Protein AF-A0A650EK20-F1 (afdb_monomer_lite)

pLDDT: mean 73.25, std 19.54, range [33.5, 95.94]

Secondary structure (DSSP, 8-state):
------------------------S-------TTS-GGGS--HHHHHHHHHHHHHHHHHHHHHHHHHHHHHHH-EEEEETTT--EEEESS--SS-TTT---EEEHHHHHHHHHHT--

Sequence (117 aa):
MKHSENLLSGIVVKREIHHPTTSQAPTYYEELDGLPFYYNFDFSFAI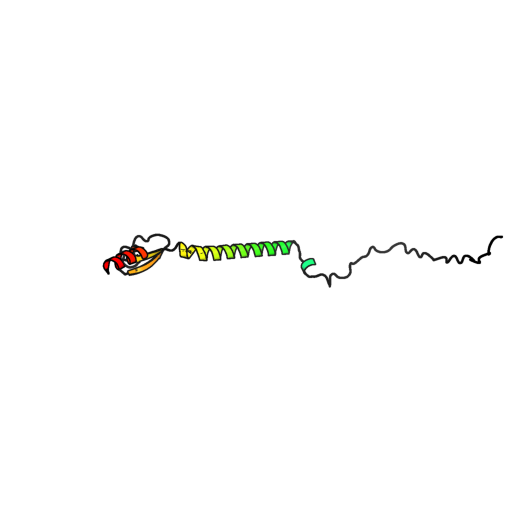ILIVLGIGLLIVEIIVMGLGFILPFCLKKYICTKCKRISTHLNSPQKCNKCGGEVMLLDEYNKINNKNLS

Foldseek 3Di:
DDDDPDDDDDPPPPPPPPDPDDDDDPDDPPDPPPPPPVVVDDVVNVVVVVVVVVVVVVVVCVVVVCVVVVVVQWFWKAFPPPRDIDIDSDQDQADPPPRGGIDGPVVVVVVVVVVVD

Organism: NCBI:txid2682970

Radius of gyration: 45.31 Å; chains: 1; bounding box: 126×34×96 Å

Structure (mmCIF, N/CA/C/O backbone):
data_AF-A0A650EK20-F1
#
_entry.id   AF-A0A650EK20-F1
#
loop_
_atom_site.group_PDB
_atom_site.id
_atom_site.type_symbol
_atom_site.label_atom_id
_atom_site.label_alt_id
_atom_site.label_comp_id
_atom_site.label_asym_id
_atom_site.label_entity_id
_atom_site.label_seq_id
_atom_site.pdbx_PDB_ins_code
_atom_site.Cartn_x
_atom_site.Cartn_y
_atom_site.Cartn_z
_atom_site.occupancy
_atom_site.B_iso_or_equiv
_atom_site.auth_seq_id
_atom_site.auth_comp_id
_atom_site.auth_asym_id
_atom_site.auth_atom_id
_atom_site.pdbx_PDB_model_num
ATOM 1 N N . MET A 1 1 ? 99.033 23.155 -44.236 1.00 35.88 1 MET A N 1
ATOM 2 C CA . MET A 1 1 ? 97.735 23.802 -43.950 1.00 35.88 1 MET A CA 1
ATOM 3 C C . MET A 1 1 ? 96.762 23.335 -45.023 1.00 35.88 1 MET A C 1
ATOM 5 O O . MET A 1 1 ? 97.094 23.505 -46.186 1.00 35.88 1 MET A O 1
ATOM 9 N N . LYS A 1 2 ? 95.626 22.752 -44.602 1.00 35.34 2 LYS A N 1
ATOM 10 C CA . LYS A 1 2 ? 94.535 22.125 -45.387 1.00 35.34 2 LYS A CA 1
ATOM 11 C C . LYS A 1 2 ? 94.874 20.806 -46.095 1.00 35.34 2 LYS A C 1
ATOM 13 O O . LYS A 1 2 ? 95.926 20.708 -46.698 1.00 35.34 2 LYS A O 1
ATOM 18 N N . HIS A 1 3 ? 94.014 19.798 -46.158 1.00 33.50 3 HIS A N 1
ATOM 19 C CA . HIS A 1 3 ? 92.922 19.260 -45.329 1.00 33.50 3 HIS A CA 1
ATOM 20 C C . HIS A 1 3 ? 92.636 17.908 -46.012 1.00 33.50 3 HIS A C 1
ATOM 22 O O . HIS A 1 3 ? 92.670 17.852 -47.238 1.00 33.50 3 HIS A O 1
ATOM 28 N N . SER A 1 4 ? 92.451 16.834 -45.249 1.00 44.34 4 SER A N 1
ATOM 29 C CA . SER A 1 4 ? 92.318 15.464 -45.755 1.00 44.34 4 SER A CA 1
ATOM 30 C C . SER A 1 4 ? 91.266 15.335 -46.862 1.00 44.34 4 SER A C 1
ATOM 32 O O . SER A 1 4 ? 90.105 15.700 -46.663 1.00 44.34 4 SER A O 1
ATOM 34 N N . GLU A 1 5 ? 91.661 14.749 -47.987 1.00 42.84 5 GLU A N 1
ATOM 35 C CA . GLU A 1 5 ? 90.764 14.246 -49.024 1.00 42.84 5 GLU A CA 1
ATOM 36 C C . GLU A 1 5 ? 90.056 13.003 -48.473 1.00 42.84 5 GLU A C 1
ATOM 38 O O . GLU A 1 5 ? 90.521 11.872 -48.600 1.00 42.84 5 GLU A O 1
ATOM 43 N N . ASN A 1 6 ? 88.949 13.222 -47.764 1.00 47.19 6 ASN A N 1
ATOM 44 C CA . ASN A 1 6 ? 88.084 12.134 -47.340 1.00 47.19 6 ASN A CA 1
ATOM 45 C C . ASN A 1 6 ? 87.367 11.578 -48.572 1.00 47.19 6 ASN A C 1
ATOM 47 O O . ASN A 1 6 ? 86.441 12.186 -49.109 1.00 47.19 6 ASN A O 1
ATOM 51 N N . LEU A 1 7 ? 87.828 10.400 -48.987 1.00 48.47 7 LEU A N 1
ATOM 52 C CA . LEU A 1 7 ? 87.077 9.381 -49.706 1.00 48.47 7 LEU A CA 1
ATOM 53 C C . LEU A 1 7 ? 85.644 9.293 -49.165 1.00 48.47 7 LEU A C 1
ATOM 55 O O . LEU A 1 7 ? 85.406 8.699 -48.118 1.00 48.47 7 LEU A O 1
ATOM 59 N N . LEU A 1 8 ? 84.683 9.841 -49.900 1.00 43.12 8 LEU A N 1
ATOM 60 C CA . LEU A 1 8 ? 83.295 9.404 -49.818 1.00 43.12 8 LEU A CA 1
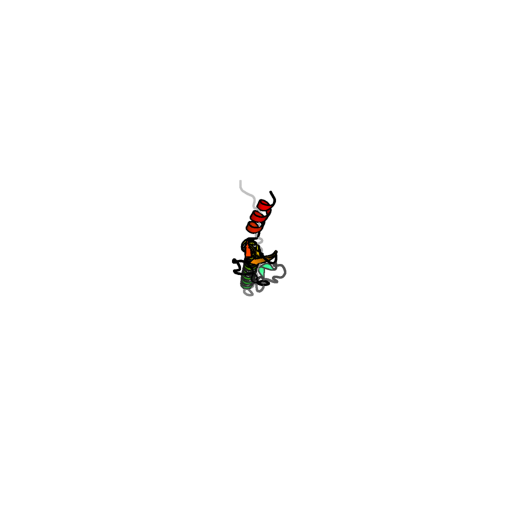ATOM 61 C C . LEU A 1 8 ? 82.719 9.394 -51.234 1.00 43.12 8 LEU A C 1
ATOM 63 O O . LEU A 1 8 ? 81.927 10.241 -51.643 1.00 43.12 8 LEU A O 1
ATOM 67 N N . SER A 1 9 ? 83.208 8.433 -52.013 1.00 44.22 9 SER A N 1
ATOM 68 C CA . SER A 1 9 ? 82.648 8.026 -53.293 1.00 44.22 9 SER A CA 1
ATOM 69 C C . SER A 1 9 ? 81.153 7.788 -53.099 1.00 44.22 9 SER A C 1
ATOM 71 O O . SER A 1 9 ? 80.749 6.912 -52.334 1.00 44.22 9 SER A O 1
ATOM 73 N N . GLY A 1 10 ? 80.340 8.609 -53.757 1.00 45.34 10 GLY A N 1
ATOM 74 C CA . GLY A 1 10 ? 78.891 8.535 -53.700 1.00 45.34 10 GLY A CA 1
ATOM 75 C C . GLY A 1 10 ? 78.392 7.185 -54.196 1.00 45.34 10 GLY A C 1
ATOM 76 O O . GLY A 1 10 ? 78.272 6.956 -55.396 1.00 45.34 10 GLY A O 1
ATOM 77 N N . ILE A 1 11 ? 78.033 6.311 -53.261 1.00 44.44 11 ILE A N 1
ATOM 78 C CA . ILE A 1 11 ? 77.086 5.234 -53.523 1.00 44.44 11 ILE A CA 1
ATOM 79 C C . ILE A 1 11 ? 75.706 5.862 -53.345 1.00 44.44 11 ILE A C 1
ATOM 81 O O . ILE A 1 11 ? 75.101 5.815 -52.276 1.00 44.44 11 ILE A O 1
ATOM 85 N N . VAL A 1 12 ? 75.219 6.513 -54.401 1.00 44.41 12 VAL A N 1
ATOM 86 C CA . VAL A 1 12 ? 73.795 6.825 -54.512 1.00 44.41 12 VAL A CA 1
ATOM 87 C C . VAL A 1 12 ? 73.097 5.489 -54.726 1.00 44.41 12 VAL A C 1
ATOM 89 O O . VAL A 1 12 ? 73.029 4.974 -55.840 1.00 44.41 12 VAL A O 1
ATOM 92 N N . VAL A 1 13 ? 72.614 4.892 -53.639 1.00 45.34 13 VAL A N 1
ATOM 93 C CA . VAL A 1 13 ? 71.666 3.782 -53.720 1.00 45.34 13 VAL A CA 1
ATOM 94 C C . VAL A 1 13 ? 70.413 4.343 -54.386 1.00 45.34 13 VAL A C 1
ATOM 96 O O . VAL A 1 13 ? 69.608 5.025 -53.753 1.00 45.34 13 VAL A O 1
ATOM 99 N N . LYS A 1 14 ? 70.259 4.090 -55.688 1.00 46.69 14 LYS A N 1
ATOM 100 C CA . LYS A 1 14 ? 69.004 4.311 -56.402 1.00 46.69 14 LYS A CA 1
ATOM 101 C C . LYS A 1 14 ? 67.986 3.335 -55.810 1.00 46.69 14 LYS A C 1
ATOM 103 O O . LYS A 1 14 ? 67.902 2.193 -56.246 1.00 46.69 14 LYS A O 1
ATOM 108 N N . ARG A 1 15 ? 67.240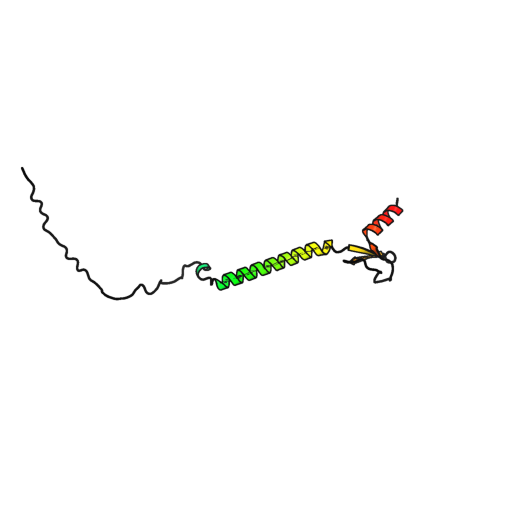 3.756 -54.781 1.00 46.59 15 ARG A N 1
ATOM 109 C CA . ARG A 1 15 ? 66.002 3.062 -54.410 1.00 46.59 15 ARG A CA 1
ATOM 110 C C . ARG A 1 15 ? 65.085 3.155 -55.618 1.00 46.59 15 ARG A C 1
ATOM 112 O O . ARG A 1 15 ? 64.688 4.254 -56.003 1.00 46.59 15 ARG A O 1
ATOM 119 N N . GLU A 1 16 ? 64.760 2.018 -56.215 1.00 41.72 16 GLU A N 1
ATOM 120 C CA . GLU A 1 16 ? 63.559 1.920 -57.028 1.00 41.72 16 GLU A CA 1
ATOM 121 C C . GLU A 1 16 ? 62.386 2.229 -56.103 1.00 41.72 16 GLU A C 1
ATOM 123 O O . GLU A 1 16 ? 62.003 1.435 -55.245 1.00 41.72 16 GLU A O 1
ATOM 128 N N . ILE A 1 17 ? 61.861 3.445 -56.225 1.00 45.66 17 ILE A N 1
ATOM 129 C CA . ILE A 1 17 ? 60.549 3.774 -55.697 1.00 45.66 17 ILE A CA 1
ATOM 130 C C . ILE A 1 17 ? 59.588 3.019 -56.610 1.00 45.66 17 ILE A C 1
ATOM 132 O O . ILE A 1 17 ? 59.169 3.526 -57.650 1.00 45.66 17 ILE A O 1
ATOM 136 N N . HIS A 1 18 ? 59.297 1.767 -56.261 1.00 36.50 18 HIS A N 1
ATOM 137 C CA . HIS A 1 18 ? 58.113 1.101 -56.768 1.00 36.50 18 HIS A CA 1
ATOM 138 C C . HIS A 1 18 ? 56.926 1.946 -56.306 1.00 36.50 18 HIS A C 1
ATOM 140 O O . HIS A 1 18 ? 56.529 1.908 -55.146 1.00 36.50 18 HIS A O 1
ATOM 146 N N . HIS A 1 19 ? 56.409 2.766 -57.213 1.00 39.50 19 HIS A N 1
ATOM 147 C CA . HIS A 1 19 ? 55.057 3.283 -57.134 1.00 39.50 19 HIS A CA 1
ATOM 148 C C . HIS A 1 19 ? 54.116 2.162 -57.591 1.00 39.50 19 HIS A C 1
ATOM 150 O O . HIS A 1 19 ? 54.057 1.894 -58.792 1.00 39.50 19 HIS A O 1
ATOM 156 N N . PRO A 1 20 ? 53.344 1.515 -56.703 1.00 40.03 20 PRO A N 1
ATOM 157 C CA . PRO A 1 20 ? 52.061 0.975 -57.095 1.00 40.03 20 PRO A CA 1
ATOM 158 C C . PRO A 1 20 ? 51.047 2.117 -57.006 1.00 40.03 20 PRO A C 1
ATOM 160 O O . PRO A 1 20 ? 50.563 2.480 -55.934 1.00 40.03 20 PRO A O 1
ATOM 163 N N . THR A 1 21 ? 50.744 2.724 -58.148 1.00 47.72 21 THR A N 1
ATOM 164 C CA . THR A 1 21 ? 49.513 3.499 -58.282 1.00 47.72 21 THR A CA 1
ATOM 165 C C . THR A 1 21 ? 48.345 2.515 -58.323 1.00 47.72 21 THR A C 1
ATOM 167 O O . THR A 1 21 ? 48.343 1.596 -59.138 1.00 47.72 21 THR A O 1
ATOM 170 N N . THR A 1 22 ? 47.357 2.768 -57.462 1.00 46.44 22 THR A N 1
ATOM 171 C CA . THR A 1 22 ? 46.027 2.141 -57.392 1.00 46.44 22 THR A CA 1
ATOM 172 C C . THR A 1 22 ? 45.976 0.727 -56.816 1.00 46.44 22 THR A C 1
ATOM 174 O O . THR A 1 22 ? 46.200 -0.248 -57.517 1.00 46.44 22 THR A O 1
ATOM 177 N N . SER A 1 23 ? 45.518 0.611 -55.568 1.00 42.50 23 SER A N 1
ATOM 178 C CA . SER A 1 23 ? 44.314 -0.167 -55.246 1.00 42.50 23 SER A CA 1
ATOM 179 C C . SER A 1 23 ? 44.003 -0.044 -53.755 1.00 42.50 23 SER A C 1
ATOM 181 O O . SER A 1 23 ? 44.865 -0.281 -52.919 1.00 42.50 23 SER A O 1
ATOM 183 N N . GLN A 1 24 ? 42.744 0.286 -53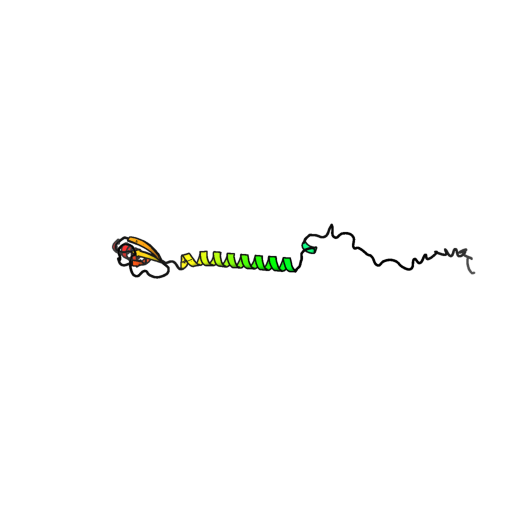.473 1.00 46.22 24 GLN A N 1
ATOM 184 C CA . GLN A 1 24 ? 42.040 0.079 -52.208 1.00 46.22 24 GLN A CA 1
ATOM 185 C C . GLN A 1 24 ? 42.468 0.967 -51.026 1.00 46.22 24 GLN A C 1
ATOM 187 O O . GLN A 1 24 ? 43.451 0.739 -50.330 1.00 46.22 24 GLN A O 1
ATOM 192 N N . ALA A 1 25 ? 41.599 1.944 -50.729 1.00 44.47 25 ALA A N 1
ATOM 193 C CA . ALA A 1 25 ? 41.329 2.339 -49.347 1.00 44.47 25 ALA A CA 1
ATOM 194 C C . ALA A 1 25 ? 41.208 1.071 -48.477 1.00 44.47 25 ALA A C 1
ATOM 196 O O . ALA A 1 25 ? 40.713 0.069 -49.005 1.00 44.47 25 ALA A O 1
ATOM 197 N N . PRO A 1 26 ? 41.628 1.083 -47.196 1.00 44.22 26 PRO A N 1
ATOM 198 C CA . PRO A 1 26 ? 41.457 -0.070 -46.320 1.00 44.22 26 PRO A CA 1
ATOM 199 C C . PRO A 1 26 ? 39.980 -0.464 -46.343 1.00 44.22 26 PRO A C 1
ATOM 201 O O . PRO A 1 26 ? 39.108 0.236 -45.834 1.00 44.22 26 PRO A O 1
ATOM 204 N N . THR A 1 27 ? 39.700 -1.544 -47.060 1.00 54.22 27 THR A N 1
ATOM 205 C CA . THR A 1 27 ? 38.395 -2.176 -47.097 1.00 54.22 27 THR A CA 1
ATOM 206 C C . THR A 1 27 ? 38.499 -3.228 -46.021 1.00 54.22 27 THR A C 1
ATOM 208 O O . THR A 1 27 ? 39.378 -4.075 -46.097 1.00 54.22 27 THR A O 1
ATOM 211 N N . TYR A 1 28 ? 37.632 -3.106 -45.022 1.00 44.00 28 TYR A N 1
ATOM 212 C CA . TYR A 1 28 ? 37.587 -3.884 -43.787 1.00 44.00 28 TYR A CA 1
ATOM 213 C C . TYR A 1 28 ? 38.521 -3.415 -42.668 1.00 44.00 28 TYR A C 1
ATOM 215 O O . TYR A 1 28 ? 39.704 -3.724 -42.604 1.00 44.00 28 TYR A O 1
ATOM 223 N N . TYR A 1 29 ? 37.903 -2.745 -41.694 1.00 51.34 29 TYR A N 1
ATOM 224 C CA . TYR A 1 29 ? 38.137 -3.117 -40.307 1.00 51.34 29 TYR A CA 1
ATOM 225 C C . TYR A 1 29 ? 37.755 -4.601 -40.197 1.00 51.34 29 TYR A C 1
ATOM 227 O O . TYR A 1 29 ? 36.569 -4.932 -40.234 1.00 51.34 29 TYR A O 1
ATOM 235 N N . 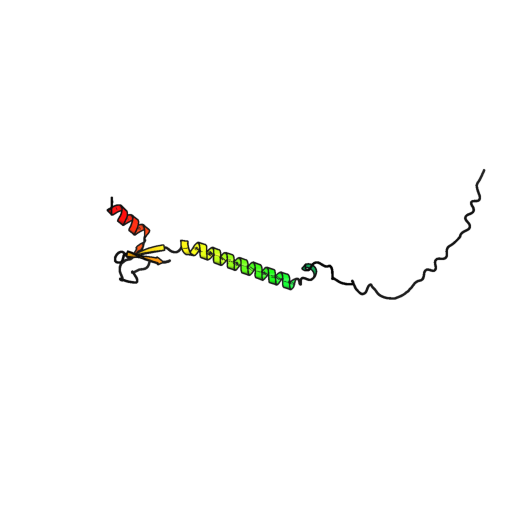GLU A 1 30 ? 38.748 -5.489 -40.200 1.00 51.84 30 GLU A N 1
ATOM 236 C CA . GLU A 1 30 ? 38.543 -6.890 -39.842 1.00 51.84 30 GLU A CA 1
ATOM 237 C C . GLU A 1 30 ? 38.036 -6.945 -38.396 1.00 51.84 30 GLU A C 1
ATOM 239 O O . GLU A 1 30 ? 38.671 -6.436 -37.474 1.00 51.84 30 GLU A O 1
ATOM 244 N N . GLU A 1 31 ? 36.840 -7.515 -38.274 1.00 58.62 31 GLU A N 1
ATOM 245 C CA . GLU A 1 31 ? 36.268 -8.166 -37.099 1.00 58.62 31 GLU A CA 1
ATOM 246 C C . GLU A 1 31 ? 36.186 -7.346 -35.799 1.00 58.62 31 GLU A C 1
ATOM 248 O O . GLU A 1 31 ? 37.097 -7.243 -34.979 1.00 58.62 31 GLU A O 1
ATOM 253 N N . LEU A 1 32 ? 34.961 -6.877 -35.541 1.00 58.59 32 LEU A N 1
ATOM 254 C CA . LEU A 1 32 ? 34.434 -6.438 -34.244 1.00 58.59 32 LEU A CA 1
ATOM 255 C C . LEU A 1 32 ? 34.436 -7.553 -33.159 1.00 58.59 32 LEU A C 1
ATOM 257 O O . LEU A 1 32 ? 33.700 -7.452 -32.180 1.00 58.59 32 LEU A O 1
ATOM 261 N N . ASP A 1 33 ? 35.250 -8.605 -33.280 1.00 58.22 33 ASP A N 1
ATOM 262 C CA . ASP A 1 33 ? 35.168 -9.831 -32.464 1.00 58.22 33 ASP A CA 1
ATOM 263 C C . ASP A 1 33 ? 35.766 -9.708 -31.053 1.00 58.22 33 ASP A C 1
ATOM 265 O O . ASP A 1 33 ? 35.691 -10.632 -30.244 1.00 58.22 33 ASP A O 1
ATOM 269 N N . GLY A 1 34 ? 36.326 -8.547 -30.714 1.00 59.56 34 GLY A N 1
ATOM 270 C CA . GLY A 1 34 ? 36.832 -8.237 -29.372 1.00 59.56 34 GLY A CA 1
ATOM 271 C C . GLY A 1 34 ? 36.165 -7.034 -28.712 1.00 59.56 34 GLY A C 1
ATOM 272 O O . GLY A 1 34 ? 36.565 -6.648 -27.610 1.00 59.56 34 GLY A O 1
ATOM 273 N N . LEU A 1 35 ? 35.190 -6.400 -29.374 1.00 64.88 35 LEU A N 1
ATOM 274 C CA . LEU A 1 35 ? 34.569 -5.197 -28.836 1.00 64.88 35 LEU A CA 1
ATOM 275 C C . LEU A 1 35 ? 33.551 -5.588 -27.757 1.00 64.88 35 LEU A C 1
ATOM 277 O O . LEU A 1 35 ? 32.660 -6.403 -28.007 1.00 64.88 35 LEU A O 1
ATOM 281 N N . PRO A 1 36 ? 33.661 -5.034 -26.539 1.00 68.19 36 PRO A N 1
ATOM 282 C CA . PRO A 1 36 ? 32.753 -5.395 -25.468 1.00 68.19 36 PRO A CA 1
ATOM 283 C C . PRO A 1 36 ? 31.305 -5.082 -25.867 1.00 68.19 36 PRO A C 1
ATOM 285 O O . PRO A 1 36 ? 31.030 -4.072 -26.511 1.00 68.19 36 PRO A O 1
ATOM 288 N N . PHE A 1 37 ? 30.384 -5.963 -25.466 1.00 64.88 37 PHE A N 1
ATOM 289 C CA . PHE A 1 37 ? 28.984 -6.031 -25.916 1.00 64.88 37 PHE A CA 1
ATOM 290 C C . PHE A 1 37 ? 28.228 -4.687 -25.940 1.00 64.88 37 PHE A C 1
ATOM 292 O O . PHE A 1 37 ? 27.337 -4.493 -26.761 1.00 64.88 37 PHE A O 1
ATOM 299 N N . TYR A 1 38 ? 28.611 -3.731 -25.091 1.00 67.00 38 TYR A N 1
ATOM 300 C CA . TYR A 1 38 ? 28.012 -2.399 -25.054 1.00 67.00 38 TYR A CA 1
ATOM 301 C C . TYR A 1 38 ? 28.300 -1.531 -26.298 1.00 67.00 38 TYR A C 1
ATOM 303 O O . TYR A 1 38 ? 27.587 -0.556 -26.507 1.00 67.00 38 TYR A O 1
ATOM 311 N N . TYR A 1 39 ? 29.292 -1.868 -27.136 1.00 62.78 39 TYR A N 1
ATOM 312 C CA . TYR A 1 39 ? 29.552 -1.173 -28.409 1.00 62.78 39 TYR A CA 1
ATOM 313 C C . TYR A 1 39 ? 28.616 -1.600 -29.548 1.00 62.78 39 TYR A C 1
ATOM 315 O O . TYR A 1 39 ? 28.397 -0.825 -30.472 1.00 62.78 39 TYR A O 1
ATOM 323 N N . ASN A 1 40 ? 28.053 -2.809 -29.481 1.00 65.38 40 ASN A N 1
ATOM 324 C CA . ASN A 1 40 ? 27.053 -3.303 -30.439 1.00 65.38 40 ASN A CA 1
ATOM 325 C C . ASN A 1 40 ? 25.619 -3.016 -29.975 1.00 65.38 40 ASN A C 1
ATOM 327 O O . ASN A 1 40 ? 24.649 -3.499 -30.558 1.00 65.38 40 ASN A O 1
ATOM 331 N N . PHE A 1 41 ? 25.479 -2.273 -28.881 1.00 66.75 41 PHE A N 1
ATOM 332 C CA . PHE A 1 41 ? 24.192 -1.986 -28.291 1.00 66.75 41 PHE A CA 1
ATOM 333 C C . PHE A 1 41 ? 23.519 -0.869 -29.080 1.00 66.75 41 PHE A C 1
ATOM 335 O O . PHE A 1 41 ? 23.984 0.270 -29.091 1.00 66.75 41 PHE A O 1
ATOM 342 N N . ASP A 1 42 ? 22.422 -1.201 -29.756 1.00 79.38 42 ASP A N 1
ATOM 343 C CA . ASP A 1 42 ? 21.626 -0.211 -30.467 1.00 79.38 42 ASP A CA 1
ATOM 344 C C . ASP A 1 42 ? 21.118 0.833 -29.457 1.00 79.38 42 ASP A C 1
ATOM 346 O O . ASP A 1 42 ? 20.474 0.492 -28.457 1.00 79.38 42 ASP A O 1
ATOM 350 N N . PHE A 1 43 ? 21.421 2.113 -29.693 1.00 76.44 43 PHE A N 1
ATOM 351 C CA . PHE A 1 43 ? 20.982 3.217 -28.834 1.00 76.44 43 PHE A CA 1
ATOM 352 C C . PHE A 1 43 ? 19.466 3.192 -28.613 1.00 76.44 43 PHE A C 1
ATOM 354 O O . PHE A 1 43 ? 18.993 3.535 -27.528 1.00 76.44 43 PHE A O 1
ATOM 361 N N . SER A 1 44 ? 18.704 2.729 -29.606 1.00 80.94 44 SER A N 1
ATOM 362 C CA . SER A 1 44 ? 17.255 2.576 -29.497 1.00 80.94 44 SER A CA 1
ATOM 363 C C . SER A 1 44 ? 16.872 1.523 -28.450 1.00 80.94 44 SER A C 1
ATOM 365 O O . SER A 1 44 ? 15.999 1.755 -27.612 1.00 80.94 44 SER A O 1
ATOM 367 N N . PHE A 1 45 ? 17.588 0.397 -28.409 1.00 83.69 45 PHE A N 1
ATOM 368 C CA . PHE A 1 45 ? 17.371 -0.655 -27.417 1.00 83.69 45 PHE A CA 1
ATOM 369 C C . PHE A 1 45 ? 17.764 -0.205 -25.999 1.00 83.69 45 PHE A C 1
ATOM 371 O O . PHE A 1 45 ? 17.029 -0.477 -25.048 1.00 83.69 45 PHE A O 1
ATOM 378 N N . ALA A 1 46 ? 18.847 0.569 -25.846 1.00 85.62 46 ALA A N 1
ATOM 379 C CA . ALA A 1 46 ? 19.207 1.190 -24.561 1.00 85.62 46 ALA A CA 1
ATOM 380 C C . ALA A 1 46 ? 18.107 2.098 -24.022 1.00 85.62 46 ALA A C 1
ATOM 382 O O . ALA A 1 46 ? 17.739 1.994 -22.851 1.00 85.62 46 ALA A O 1
ATOM 383 N N . ILE A 1 47 ? 17.551 2.953 -24.878 1.00 88.44 47 ILE A N 1
ATOM 384 C CA . ILE A 1 47 ? 16.468 3.856 -24.491 1.00 88.44 47 ILE A CA 1
ATOM 385 C C . ILE A 1 47 ? 15.241 3.050 -24.051 1.00 88.44 47 ILE A C 1
ATOM 387 O O . ILE A 1 47 ? 14.660 3.352 -23.010 1.00 88.44 47 ILE A O 1
ATOM 391 N N . ILE A 1 48 ? 14.885 1.987 -24.778 1.00 89.62 48 ILE A N 1
ATOM 392 C CA . ILE A 1 48 ? 13.758 1.114 -24.419 1.00 89.62 48 ILE A CA 1
ATOM 393 C C . ILE A 1 48 ? 13.964 0.479 -23.038 1.00 89.62 48 ILE A C 1
ATOM 395 O O . ILE A 1 48 ? 13.046 0.501 -22.215 1.00 89.62 48 ILE A O 1
ATOM 399 N N . LEU A 1 49 ? 15.158 -0.046 -22.749 1.00 90.06 49 LEU A N 1
ATOM 400 C CA . LEU A 1 49 ? 15.456 -0.640 -21.443 1.00 90.06 49 LEU A CA 1
ATOM 401 C C . LEU A 1 49 ? 15.427 0.383 -20.308 1.00 90.06 49 LEU A C 1
ATOM 403 O O . LEU A 1 49 ? 14.927 0.076 -19.228 1.00 90.06 49 LEU A O 1
ATOM 407 N N . ILE A 1 50 ? 15.920 1.600 -20.547 1.00 92.75 50 ILE A N 1
ATOM 408 C CA . ILE A 1 50 ? 15.864 2.686 -19.564 1.00 92.75 50 ILE A CA 1
ATOM 409 C C . ILE A 1 50 ? 14.407 3.058 -19.275 1.00 92.75 50 ILE A C 1
ATOM 411 O O . ILE A 1 50 ? 14.024 3.166 -18.112 1.00 92.75 50 ILE A O 1
ATOM 415 N N . VAL A 1 51 ? 13.575 3.203 -20.309 1.00 94.62 51 VAL A N 1
ATOM 416 C CA . VAL A 1 51 ? 12.146 3.511 -20.146 1.00 94.62 51 VAL A CA 1
ATOM 417 C C . VAL A 1 51 ? 11.428 2.395 -19.385 1.00 94.62 51 VAL A C 1
ATOM 419 O O . VAL A 1 51 ? 10.666 2.686 -18.463 1.00 94.62 51 VAL A O 1
ATOM 422 N N . LEU A 1 52 ? 11.704 1.128 -19.710 1.00 94.81 52 LEU A N 1
ATOM 423 C CA . LEU A 1 52 ? 11.177 -0.025 -18.973 1.00 94.81 52 LEU A CA 1
ATOM 424 C C . LEU A 1 52 ? 11.623 -0.018 -17.507 1.00 94.81 52 LEU A C 1
ATOM 426 O O . LEU A 1 52 ? 10.790 -0.188 -16.620 1.00 94.81 52 LEU A O 1
ATOM 430 N N . GLY A 1 53 ? 12.907 0.227 -17.245 1.00 94.94 53 GLY A N 1
ATOM 431 C CA . GLY A 1 53 ? 13.458 0.293 -15.893 1.00 94.94 53 GLY A CA 1
ATOM 432 C C . GLY A 1 53 ? 12.829 1.408 -15.058 1.00 94.94 53 GLY A C 1
ATOM 433 O O . GLY A 1 53 ? 12.396 1.166 -13.933 1.00 94.94 53 GLY A O 1
ATOM 434 N N . ILE A 1 54 ? 12.696 2.612 -15.622 1.00 95.94 54 ILE A N 1
ATOM 435 C CA . ILE A 1 54 ? 12.015 3.736 -14.961 1.00 95.94 54 ILE A CA 1
ATOM 436 C C . ILE A 1 54 ? 10.540 3.398 -14.715 1.00 95.94 54 ILE A C 1
ATOM 438 O O . ILE A 1 54 ? 10.026 3.660 -13.629 1.00 95.94 54 ILE A O 1
ATOM 442 N N . GLY A 1 55 ? 9.863 2.788 -15.691 1.00 94.88 55 GLY A N 1
ATOM 443 C CA . GLY A 1 55 ? 8.472 2.361 -15.550 1.00 94.88 55 GLY A CA 1
ATOM 444 C C . GLY A 1 55 ? 8.278 1.382 -14.392 1.00 94.88 55 GLY A C 1
ATOM 445 O O . GLY A 1 55 ? 7.392 1.585 -13.562 1.00 94.88 55 GLY A O 1
ATOM 446 N N . LEU A 1 56 ? 9.137 0.366 -14.289 1.00 94.12 56 LEU A N 1
ATOM 447 C CA . LEU A 1 56 ? 9.107 -0.603 -13.192 1.00 94.12 56 LEU A CA 1
ATOM 448 C C . LEU A 1 56 ? 9.387 0.056 -11.838 1.00 94.12 56 LEU A C 1
ATOM 450 O O . LEU A 1 56 ? 8.643 -0.187 -10.891 1.00 94.12 56 LEU A O 1
ATOM 454 N N . LEU A 1 57 ? 10.374 0.954 -11.759 1.00 94.12 57 LEU A N 1
ATOM 455 C CA . LEU A 1 57 ? 10.661 1.702 -10.530 1.00 94.12 57 LEU A CA 1
ATOM 456 C C . LEU A 1 57 ? 9.471 2.553 -10.075 1.00 94.12 57 LEU A C 1
ATOM 458 O O . LEU A 1 57 ? 9.147 2.581 -8.890 1.00 94.12 57 LEU A O 1
ATOM 462 N N . ILE A 1 58 ? 8.785 3.229 -11.000 1.00 93.81 58 ILE A N 1
ATOM 463 C CA . ILE A 1 58 ? 7.584 4.007 -10.669 1.00 93.81 58 ILE A CA 1
ATOM 464 C C . ILE A 1 58 ? 6.491 3.086 -10.118 1.00 93.81 58 ILE A C 1
ATOM 466 O O . ILE A 1 58 ? 5.868 3.415 -9.108 1.00 93.81 58 ILE A O 1
ATOM 470 N N . VAL A 1 59 ? 6.270 1.925 -10.741 1.00 93.19 59 VAL A N 1
ATOM 471 C CA . VAL A 1 59 ? 5.283 0.945 -10.266 1.00 93.19 59 VAL A CA 1
ATOM 472 C C . VAL A 1 59 ? 5.639 0.448 -8.864 1.00 93.19 59 VAL A C 1
ATOM 474 O O . VAL A 1 59 ? 4.769 0.433 -7.994 1.00 93.19 59 VAL A O 1
ATOM 477 N N . GLU A 1 60 ? 6.901 0.107 -8.608 1.00 90.19 60 GLU A N 1
ATOM 478 C CA . GLU A 1 60 ? 7.366 -0.311 -7.281 1.00 90.19 60 GLU A CA 1
ATOM 479 C C . GLU A 1 60 ? 7.156 0.779 -6.228 1.00 90.19 60 GLU A C 1
ATOM 481 O O . GLU A 1 60 ? 6.637 0.492 -5.147 1.00 90.19 60 GLU A O 1
ATOM 486 N N . ILE A 1 61 ? 7.474 2.036 -6.547 1.00 91.62 61 ILE A N 1
ATOM 487 C CA . ILE A 1 61 ? 7.253 3.175 -5.645 1.00 91.62 61 ILE A CA 1
ATOM 488 C C . ILE A 1 61 ? 5.761 3.361 -5.358 1.00 91.62 61 ILE A C 1
ATOM 490 O O . ILE A 1 61 ? 5.388 3.597 -4.209 1.00 91.62 61 ILE A O 1
ATOM 494 N N . ILE A 1 62 ? 4.892 3.231 -6.363 1.00 90.75 62 ILE A N 1
ATOM 495 C CA . ILE A 1 62 ? 3.440 3.332 -6.171 1.00 90.75 62 ILE A CA 1
ATOM 496 C C . ILE A 1 62 ? 2.939 2.191 -5.282 1.00 90.75 62 ILE A C 1
ATOM 498 O O . ILE A 1 62 ? 2.160 2.439 -4.364 1.00 90.75 62 ILE A O 1
ATOM 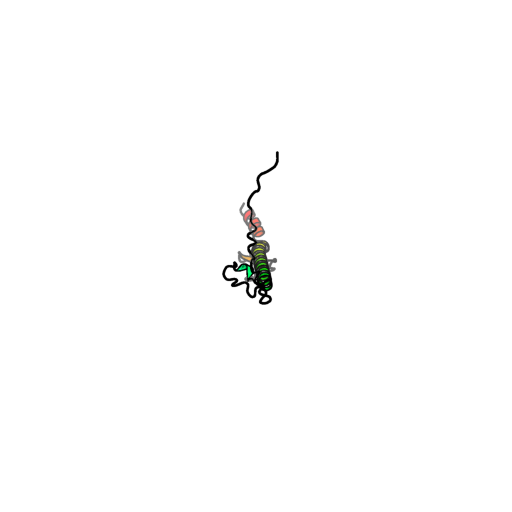502 N N . VAL A 1 63 ? 3.391 0.956 -5.506 1.00 88.69 63 VAL A N 1
ATOM 503 C CA . VAL A 1 63 ? 2.982 -0.207 -4.703 1.00 88.69 63 VAL A CA 1
ATOM 504 C C . VAL A 1 63 ? 3.480 -0.085 -3.262 1.00 88.69 63 VAL A C 1
ATOM 506 O O . VAL A 1 63 ? 2.695 -0.270 -2.331 1.00 88.69 63 VAL A O 1
ATOM 509 N N . MET A 1 64 ? 4.748 0.281 -3.062 1.00 86.44 64 MET A N 1
ATOM 510 C CA . MET A 1 64 ? 5.322 0.541 -1.736 1.00 86.44 64 MET A CA 1
ATOM 511 C C . MET A 1 64 ? 4.600 1.698 -1.035 1.00 86.44 64 MET A C 1
ATOM 513 O O . MET A 1 64 ? 4.246 1.584 0.138 1.00 86.44 64 MET A O 1
ATOM 517 N N . GLY A 1 65 ? 4.323 2.786 -1.756 1.00 86.19 65 GLY A N 1
ATOM 518 C CA . GLY A 1 65 ? 3.605 3.950 -1.245 1.00 86.19 65 GLY A CA 1
ATOM 519 C C . GLY A 1 65 ? 2.168 3.618 -0.847 1.00 86.19 65 GLY A C 1
ATOM 520 O O . GLY A 1 65 ? 1.760 3.906 0.274 1.00 86.19 65 GLY A O 1
ATOM 521 N N . LEU A 1 66 ? 1.406 2.949 -1.714 1.00 83.50 66 LEU A N 1
ATOM 522 C CA . LEU A 1 66 ? 0.043 2.505 -1.408 1.00 83.50 66 LEU A CA 1
ATOM 523 C C . LEU A 1 66 ? 0.031 1.521 -0.237 1.00 83.50 66 LEU A C 1
ATOM 525 O O . LEU A 1 66 ? -0.779 1.682 0.674 1.00 83.50 66 LEU A O 1
ATOM 529 N N . GLY A 1 67 ? 0.949 0.551 -0.224 1.00 81.88 67 GLY A N 1
ATOM 530 C CA . GLY A 1 67 ? 1.102 -0.410 0.868 1.00 81.88 67 GLY A CA 1
ATOM 531 C C . GLY A 1 67 ? 1.421 0.257 2.206 1.00 81.88 67 GLY A C 1
ATOM 532 O O . GLY A 1 67 ? 0.938 -0.195 3.244 1.00 81.88 67 GLY A O 1
ATOM 533 N N . PHE A 1 68 ? 2.166 1.363 2.184 1.00 81.25 68 PHE A N 1
ATOM 534 C CA . PHE A 1 68 ? 2.431 2.164 3.372 1.00 81.25 68 PHE A CA 1
ATOM 535 C C . PHE A 1 68 ? 1.232 3.031 3.773 1.00 81.25 68 PHE A C 1
ATOM 537 O O . PHE A 1 68 ? 0.924 3.103 4.952 1.00 81.25 68 PHE A O 1
ATOM 544 N N . ILE A 1 69 ? 0.515 3.656 2.835 1.00 78.81 69 ILE A N 1
ATOM 545 C CA . ILE A 1 69 ? -0.559 4.628 3.128 1.00 78.81 69 ILE A CA 1
ATOM 546 C C . ILE A 1 69 ? -1.878 3.949 3.540 1.00 78.81 69 ILE A C 1
ATOM 548 O O . ILE A 1 69 ? -2.545 4.402 4.473 1.00 78.81 69 ILE A O 1
ATOM 552 N N . LEU A 1 70 ? -2.255 2.849 2.882 1.00 76.31 70 LEU A N 1
ATOM 553 C CA . LEU A 1 70 ? -3.488 2.093 3.152 1.00 76.31 70 LEU A CA 1
ATOM 554 C C . LEU A 1 70 ? -3.719 1.760 4.641 1.00 76.31 70 LEU A C 1
ATOM 556 O O . LEU A 1 70 ? -4.825 2.019 5.127 1.00 76.31 70 LEU A O 1
ATOM 560 N N . PRO A 1 71 ? -2.739 1.230 5.402 1.00 76.00 71 PRO A N 1
ATOM 561 C CA . PRO A 1 71 ? -2.940 0.924 6.816 1.00 76.00 71 PRO A CA 1
ATOM 562 C C . PRO A 1 71 ? -3.144 2.170 7.691 1.00 76.00 71 PRO A C 1
ATOM 564 O O . PRO A 1 71 ? -3.826 2.061 8.708 1.00 76.00 71 PRO A O 1
ATOM 567 N N . PHE A 1 72 ? -2.629 3.345 7.307 1.00 76.88 72 PHE A N 1
ATOM 568 C CA . PHE A 1 72 ? -2.847 4.593 8.057 1.00 76.88 72 PHE A CA 1
ATOM 569 C C . PHE A 1 72 ? -4.231 5.207 7.810 1.00 76.88 72 PHE A C 1
ATOM 571 O O . PHE A 1 72 ? -4.772 5.874 8.691 1.00 76.88 72 PHE A O 1
ATOM 578 N N . CYS A 1 73 ? -4.836 4.979 6.642 1.00 79.56 73 CYS A N 1
ATOM 579 C CA . CYS A 1 73 ? -6.176 5.495 6.338 1.00 79.56 73 CYS A CA 1
ATOM 580 C C . CYS A 1 73 ? -7.309 4.642 6.934 1.00 79.56 73 CYS A C 1
ATOM 582 O O . CYS A 1 73 ? -8.444 5.106 7.059 1.00 79.56 73 CYS A O 1
ATOM 584 N N . LEU A 1 74 ? -7.022 3.392 7.289 1.00 84.56 74 LEU A N 1
ATOM 585 C CA . LEU A 1 74 ? -7.999 2.434 7.788 1.00 84.56 74 LEU A CA 1
ATOM 586 C C . LEU A 1 74 ? -8.235 2.608 9.297 1.00 84.56 74 LEU A C 1
ATOM 588 O O . LEU A 1 74 ? -7.373 2.303 10.119 1.00 84.56 74 LEU A O 1
ATOM 592 N N . LYS A 1 75 ? -9.443 3.034 9.679 1.00 87.75 75 LYS A N 1
ATOM 593 C CA . LYS A 1 75 ? -9.860 3.148 11.085 1.00 87.75 75 LYS A CA 1
ATOM 594 C C . LYS A 1 75 ? -10.603 1.893 11.535 1.00 87.75 75 LYS A C 1
ATOM 596 O O . LYS A 1 75 ? -11.378 1.296 10.782 1.00 87.75 75 LYS A O 1
ATOM 601 N N . LYS A 1 76 ? -10.377 1.485 12.785 1.00 90.44 76 LYS A N 1
ATOM 602 C CA . LYS A 1 76 ? -11.054 0.336 13.403 1.00 90.44 76 LYS A CA 1
ATOM 603 C C . LYS A 1 76 ? -12.294 0.803 14.163 1.00 90.44 76 LYS A C 1
ATOM 605 O O . LYS A 1 76 ? -12.212 1.672 15.029 1.00 90.44 76 LYS A O 1
ATOM 610 N N . TYR A 1 77 ? -13.425 0.177 13.869 1.00 91.00 77 TYR A N 1
ATOM 611 C CA . TYR A 1 77 ? -14.714 0.416 14.513 1.00 91.00 77 TYR A CA 1
ATOM 612 C C . TYR A 1 77 ? -15.196 -0.852 15.212 1.00 91.00 77 TYR A C 1
ATOM 614 O O . TYR A 1 77 ? -14.911 -1.961 14.757 1.00 91.00 77 TYR A O 1
ATOM 622 N N . ILE A 1 78 ? -15.948 -0.693 16.295 1.00 91.06 78 ILE A N 1
ATOM 623 C CA . ILE A 1 78 ? -16.565 -1.784 17.046 1.00 91.06 78 ILE A CA 1
ATOM 624 C C . ILE A 1 78 ? -18.067 -1.560 17.173 1.00 91.06 78 ILE A C 1
ATOM 626 O O . ILE A 1 78 ? -18.536 -0.452 17.432 1.00 91.06 78 ILE A O 1
ATOM 630 N N . CYS A 1 79 ? -18.840 -2.627 16.989 1.00 92.19 79 CYS A N 1
ATOM 631 C CA . CYS A 1 79 ? -20.269 -2.586 17.265 1.00 92.19 79 CYS A CA 1
ATOM 632 C C . CYS A 1 79 ? -20.541 -2.733 18.763 1.00 92.19 79 CYS A C 1
ATOM 634 O O . CYS A 1 79 ? -20.109 -3.704 19.383 1.00 92.19 79 CYS A O 1
ATOM 636 N N . THR A 1 80 ? -21.349 -1.839 19.322 1.00 88.88 80 THR A N 1
ATOM 637 C CA . THR A 1 80 ? -21.698 -1.842 20.752 1.00 88.88 80 THR A CA 1
ATOM 638 C C . THR A 1 80 ? -22.567 -3.031 21.156 1.00 88.88 80 THR A C 1
ATOM 640 O O . THR A 1 80 ? -22.452 -3.529 22.273 1.00 88.88 80 THR A O 1
ATOM 643 N N . LYS A 1 81 ? -23.407 -3.530 20.238 1.00 89.25 81 LYS A N 1
ATOM 644 C CA . LYS A 1 81 ? -24.311 -4.661 20.498 1.00 89.25 81 LYS A CA 1
ATOM 645 C C . LYS A 1 81 ? -23.642 -6.022 20.329 1.00 89.25 81 LYS A C 1
ATOM 647 O O . LYS A 1 81 ? -23.770 -6.877 21.194 1.00 89.25 81 LYS A O 1
ATOM 652 N N . CYS A 1 82 ? -22.956 -6.246 19.204 1.00 90.81 82 CYS A N 1
ATOM 653 C CA . CYS A 1 82 ? -22.380 -7.561 18.880 1.00 90.81 82 CYS A CA 1
ATOM 654 C C . CYS A 1 82 ? -20.865 -7.666 19.105 1.00 90.81 82 CYS A C 1
ATOM 656 O O . CYS A 1 82 ? -20.303 -8.731 18.859 1.00 90.81 82 CYS A O 1
ATOM 658 N N . LYS A 1 83 ? -20.199 -6.581 19.530 1.00 87.94 83 LYS A N 1
ATOM 659 C CA . LYS A 1 83 ? -18.749 -6.502 19.801 1.00 87.94 83 LYS A CA 1
ATOM 660 C C . LYS A 1 83 ? -17.837 -6.909 18.634 1.00 87.94 83 LYS A C 1
ATOM 662 O O . LYS A 1 83 ? -16.652 -7.158 18.825 1.00 87.94 83 LYS A O 1
ATOM 667 N N . ARG A 1 84 ? -18.359 -6.961 17.404 1.00 87.44 84 ARG A N 1
ATOM 668 C CA . ARG A 1 84 ? -17.559 -7.244 16.205 1.00 87.44 84 ARG A CA 1
ATOM 669 C C . ARG A 1 84 ? -16.729 -6.017 15.830 1.00 87.44 84 ARG A C 1
ATOM 671 O O . ARG A 1 84 ? -17.269 -4.912 15.780 1.00 87.44 84 ARG A O 1
ATOM 678 N N . ILE A 1 85 ? -15.457 -6.250 15.516 1.00 89.69 85 ILE A N 1
ATOM 679 C CA . ILE A 1 85 ? -14.525 -5.241 15.011 1.00 89.69 85 ILE A CA 1
ATOM 680 C C . ILE A 1 85 ? -14.546 -5.264 13.483 1.00 89.69 85 ILE A C 1
ATOM 682 O O . ILE A 1 85 ? -14.541 -6.332 12.867 1.00 89.69 85 ILE A O 1
ATOM 686 N N . SER A 1 86 ? -14.577 -4.086 12.878 1.00 86.81 86 SER A N 1
ATOM 687 C CA . SER A 1 86 ? -14.551 -3.895 11.432 1.00 86.81 86 SER A CA 1
ATOM 688 C C . SER A 1 86 ? -13.646 -2.726 11.072 1.00 86.81 86 SER A C 1
ATOM 690 O O . SER A 1 86 ? -13.681 -1.688 11.734 1.00 86.81 86 SER A O 1
ATOM 692 N N . THR A 1 87 ? -12.859 -2.885 10.014 1.00 88.12 87 THR A N 1
ATOM 693 C CA . THR A 1 87 ? -11.926 -1.861 9.543 1.00 88.12 87 THR A CA 1
ATOM 694 C C . THR A 1 87 ? -12.513 -1.160 8.326 1.00 88.12 87 THR A C 1
ATOM 696 O O . THR A 1 87 ? -12.850 -1.820 7.344 1.00 88.12 87 THR A O 1
ATOM 699 N N . HIS A 1 88 ? -12.642 0.163 8.383 1.00 84.38 88 HIS A N 1
ATOM 700 C CA . HIS A 1 88 ? -13.218 0.961 7.303 1.00 84.38 88 HIS A CA 1
ATOM 701 C C . HIS A 1 88 ? -12.451 2.275 7.123 1.00 84.38 88 HIS A C 1
ATOM 703 O O . HIS A 1 88 ? -11.915 2.826 8.083 1.00 84.38 88 HIS A O 1
ATOM 709 N N . LEU A 1 89 ? -12.421 2.789 5.889 1.00 83.00 89 LEU A N 1
ATOM 710 C CA . LEU A 1 89 ? -11.898 4.131 5.593 1.00 83.00 89 LEU A CA 1
ATOM 711 C C . LEU A 1 89 ? -12.806 5.220 6.190 1.00 83.00 89 LEU A C 1
ATOM 713 O O . LEU A 1 89 ? -12.334 6.179 6.791 1.00 83.00 89 LEU A O 1
ATOM 717 N N . ASN A 1 90 ? -14.120 5.029 6.052 1.00 82.62 90 ASN A N 1
ATOM 718 C CA . ASN A 1 90 ? -15.153 5.942 6.535 1.00 82.62 90 ASN A CA 1
ATOM 719 C C . ASN A 1 90 ? -15.968 5.295 7.653 1.00 82.62 90 ASN A C 1
ATOM 721 O O . ASN A 1 90 ? -16.104 4.073 7.700 1.00 82.62 90 ASN A O 1
ATOM 725 N N . SER A 1 91 ? -16.551 6.124 8.522 1.00 81.50 91 SER A N 1
ATOM 726 C CA . SER A 1 91 ? -17.393 5.640 9.615 1.00 81.50 91 SER A CA 1
ATOM 727 C C . SER A 1 91 ? -18.609 4.891 9.064 1.00 81.50 91 SER A C 1
ATOM 729 O O . SER A 1 91 ? -19.422 5.501 8.363 1.00 81.50 91 SER A O 1
ATOM 731 N N . PRO A 1 92 ? -18.775 3.592 9.370 1.00 85.06 92 PRO A N 1
ATOM 732 C CA . PRO A 1 92 ? -20.005 2.893 9.032 1.00 85.06 92 PRO A CA 1
ATOM 733 C C . PRO A 1 92 ? -21.166 3.501 9.831 1.00 85.06 92 PRO A C 1
ATOM 735 O O . PRO A 1 92 ? -20.999 3.851 10.994 1.00 85.06 92 PRO A O 1
ATOM 738 N N . GLN A 1 93 ? -22.351 3.627 9.226 1.00 87.25 93 GLN A N 1
ATOM 739 C CA . GLN A 1 93 ? -23.535 4.123 9.947 1.00 87.25 93 GLN A CA 1
ATOM 740 C C . GLN A 1 93 ? -24.115 3.066 10.897 1.00 87.25 93 GLN A C 1
ATOM 742 O O . GLN A 1 93 ? -24.639 3.395 11.957 1.00 87.25 93 GLN A O 1
ATOM 747 N N . LYS A 1 94 ? -24.059 1.787 10.506 1.00 89.00 94 LYS A N 1
ATOM 748 C CA . LYS A 1 94 ? -24.625 0.660 11.258 1.00 89.00 94 LYS A CA 1
ATOM 749 C C . LYS A 1 94 ? -23.772 -0.590 11.090 1.00 89.00 94 LYS A C 1
ATOM 751 O O . LYS A 1 94 ? -23.074 -0.763 10.091 1.00 89.00 94 LYS A O 1
ATOM 756 N N . CYS A 1 95 ? -23.867 -1.498 12.054 1.00 89.69 95 CYS A N 1
ATOM 757 C CA . CYS A 1 95 ? -23.234 -2.805 11.969 1.00 89.69 95 CYS A CA 1
ATOM 758 C C . CYS A 1 95 ? -23.889 -3.676 10.885 1.00 89.69 95 CYS A C 1
ATOM 760 O O . CYS A 1 95 ? -25.090 -3.931 10.940 1.00 89.69 95 CYS A O 1
ATOM 762 N N . ASN A 1 96 ? -23.082 -4.239 9.981 1.00 85.88 96 ASN A N 1
ATOM 763 C CA . ASN A 1 96 ? -23.547 -5.116 8.897 1.00 85.88 96 ASN A CA 1
ATOM 764 C C . ASN A 1 96 ? -24.255 -6.405 9.383 1.00 85.88 96 ASN A C 1
ATOM 766 O O . ASN A 1 96 ? -25.014 -7.016 8.646 1.00 85.88 96 ASN A O 1
ATOM 770 N N . LYS A 1 97 ? -24.015 -6.853 10.626 1.00 87.75 97 LYS A N 1
ATOM 771 C CA . LYS A 1 97 ? -24.601 -8.108 11.138 1.00 87.75 97 LYS A CA 1
ATOM 772 C C . LYS A 1 97 ? -25.888 -7.900 11.934 1.00 87.75 97 LYS A C 1
ATOM 774 O O . LYS A 1 97 ? -26.829 -8.663 11.774 1.00 87.75 97 LYS A O 1
ATOM 779 N N . CYS A 1 98 ? -25.904 -6.924 12.841 1.00 90.19 98 CYS A N 1
ATOM 780 C CA . CYS A 1 98 ? -27.008 -6.739 13.790 1.00 90.19 98 CYS A CA 1
ATOM 781 C C . CYS A 1 98 ? -27.731 -5.394 13.652 1.00 90.19 98 CYS A C 1
ATOM 783 O O . CYS A 1 98 ? -28.616 -5.107 14.452 1.00 90.19 98 CYS A O 1
ATOM 785 N N . GLY A 1 99 ? -27.320 -4.534 12.712 1.00 88.62 99 GLY A N 1
ATOM 786 C CA . GLY A 1 99 ? -27.885 -3.192 12.534 1.00 88.62 99 GLY A CA 1
ATOM 787 C C . GLY A 1 99 ? -27.643 -2.233 13.705 1.00 88.62 99 GLY A C 1
ATOM 788 O O . GLY A 1 99 ? -28.175 -1.127 13.702 1.00 88.62 99 GLY A O 1
ATOM 789 N N . GLY A 1 100 ? -26.868 -2.651 14.711 1.00 88.88 100 GLY A N 1
ATOM 790 C CA . GLY A 1 100 ? -26.555 -1.854 15.891 1.00 88.88 100 GLY A CA 1
ATOM 791 C C . GLY A 1 100 ? -25.587 -0.712 15.600 1.00 88.88 100 GLY A C 1
ATOM 792 O O . GLY A 1 100 ? -24.917 -0.689 14.567 1.00 88.88 100 GLY A O 1
ATOM 793 N N . GLU A 1 101 ? -25.501 0.211 16.551 1.00 90.12 101 GLU A N 1
ATOM 794 C CA . GLU A 1 101 ? -24.573 1.333 16.504 1.00 90.12 101 GLU A CA 1
ATOM 795 C C . GLU A 1 101 ? -23.113 0.858 16.547 1.00 90.12 101 GLU A C 1
ATOM 797 O O . GLU A 1 101 ? -22.773 -0.197 17.107 1.00 90.12 101 GLU A O 1
ATOM 802 N N . VAL A 1 102 ? -22.259 1.636 15.897 1.00 92.00 102 VAL A N 1
ATOM 803 C CA . VAL A 1 102 ? -20.836 1.383 15.702 1.00 92.00 102 VAL A CA 1
ATOM 804 C C . VAL A 1 102 ? -20.075 2.623 16.134 1.00 92.00 102 VAL A C 1
ATOM 806 O O . VAL A 1 102 ? -20.437 3.735 15.768 1.00 92.00 102 VAL A O 1
ATOM 809 N N . MET A 1 103 ? -19.025 2.420 16.920 1.00 90.94 103 MET A N 1
ATOM 810 C CA . MET A 1 103 ? -18.174 3.489 17.434 1.00 90.94 103 MET A CA 1
ATOM 811 C C . MET A 1 103 ? -16.703 3.178 17.167 1.00 90.94 103 MET A C 1
ATOM 813 O O . MET A 1 103 ? -16.350 2.046 16.825 1.00 90.94 103 MET A O 1
ATOM 817 N N . LEU A 1 104 ? -15.838 4.181 17.296 1.00 91.44 104 LEU A N 1
ATOM 818 C CA . LEU A 1 104 ? -14.397 4.011 17.125 1.00 91.44 104 LEU A CA 1
ATOM 819 C C . LEU A 1 104 ? -13.839 3.111 18.235 1.00 91.44 104 LEU A C 1
ATOM 821 O O . LEU A 1 104 ? -14.197 3.256 19.405 1.00 91.44 104 LEU A O 1
ATOM 825 N N . LEU A 1 105 ? -12.964 2.172 17.871 1.00 89.62 105 LEU A N 1
ATOM 826 C CA . LEU A 1 105 ? -12.440 1.183 18.817 1.00 89.62 105 LEU A CA 1
ATOM 827 C C . LEU A 1 105 ? -11.686 1.843 19.987 1.00 89.62 105 LEU A C 1
ATOM 829 O O . LEU A 1 105 ? -11.837 1.421 21.132 1.00 89.62 105 LEU A O 1
ATOM 833 N N . ASP A 1 106 ? -10.932 2.909 19.714 1.00 87.69 106 ASP A N 1
ATOM 834 C CA . ASP A 1 106 ? -10.178 3.645 20.737 1.00 87.69 106 ASP A CA 1
ATOM 835 C C . ASP A 1 106 ? -11.099 4.356 21.737 1.00 87.69 106 ASP A C 1
ATOM 837 O O . ASP A 1 106 ? -10.831 4.386 22.940 1.00 87.69 106 ASP A O 1
ATOM 841 N N . GLU A 1 107 ? -12.225 4.883 21.256 1.00 89.69 107 GLU A N 1
ATOM 842 C CA . GLU A 1 107 ? -13.229 5.541 22.090 1.00 89.69 107 GLU A CA 1
ATOM 843 C C . GLU A 1 107 ? -13.973 4.529 22.968 1.00 89.69 107 GLU A C 1
ATOM 845 O O . GLU A 1 107 ? -14.103 4.743 24.176 1.00 89.69 107 GLU A O 1
ATOM 850 N N . TYR A 1 108 ? -14.358 3.381 22.400 1.00 88.56 108 TYR A N 1
ATOM 851 C CA . TYR A 1 108 ? -14.947 2.274 23.156 1.00 88.56 108 TYR A CA 1
ATOM 852 C C . TYR A 1 108 ? -14.036 1.823 24.303 1.00 88.56 108 TYR A C 1
ATOM 854 O O . TYR A 1 108 ? -14.483 1.704 25.445 1.00 88.56 108 TYR A O 1
ATOM 862 N N . ASN A 1 109 ? -12.744 1.623 24.019 1.00 88.06 109 ASN A N 1
ATOM 863 C CA . ASN A 1 109 ? -11.764 1.206 25.022 1.00 88.06 109 ASN A CA 1
ATOM 864 C C . ASN A 1 109 ? -11.585 2.265 26.119 1.00 88.06 109 ASN A C 1
ATOM 866 O O . ASN A 1 109 ? -11.500 1.923 27.299 1.00 88.06 109 ASN A O 1
ATOM 870 N N . LYS A 1 110 ? -11.581 3.554 25.758 1.00 89.56 110 LYS A N 1
ATOM 871 C CA . LYS A 1 110 ? -11.498 4.662 26.721 1.00 89.56 110 LYS A CA 1
ATOM 872 C C . LYS A 1 110 ? -12.703 4.703 27.662 1.00 89.56 110 LYS A C 1
ATOM 874 O O . LYS A 1 110 ? -12.521 4.937 28.854 1.00 89.56 110 LYS A O 1
ATOM 879 N N . ILE A 1 111 ? -13.915 4.485 27.150 1.00 88.00 111 ILE A N 1
ATOM 880 C CA . ILE A 1 111 ? -15.140 4.452 27.964 1.00 88.00 111 ILE A CA 1
ATOM 881 C C . ILE A 1 111 ? -15.126 3.226 28.880 1.00 88.00 111 ILE A C 1
ATOM 883 O O . ILE A 1 111 ? -15.369 3.344 30.078 1.00 88.00 111 ILE A O 1
ATOM 887 N N . ASN A 1 112 ? -14.806 2.051 28.336 1.00 83.00 112 ASN A N 1
ATOM 888 C CA . ASN A 1 112 ? -14.885 0.804 29.088 1.00 83.00 112 ASN A CA 1
ATOM 889 C C . ASN A 1 112 ? -13.820 0.717 30.196 1.00 83.00 112 ASN A C 1
ATOM 891 O O . ASN A 1 112 ? -14.121 0.246 31.287 1.00 83.00 112 ASN A O 1
ATOM 895 N N . ASN A 1 113 ? -12.612 1.243 29.960 1.00 81.50 113 ASN A N 1
ATOM 896 C CA . ASN A 1 113 ? -11.567 1.308 30.987 1.00 81.50 113 ASN A CA 1
ATOM 897 C C . ASN A 1 113 ? -11.889 2.311 32.106 1.00 81.50 113 ASN A C 1
ATOM 899 O O . ASN A 1 113 ? -11.527 2.066 33.249 1.00 81.50 113 ASN A O 1
ATOM 903 N N . LYS A 1 114 ? -12.590 3.415 31.809 1.00 73.94 114 LYS A N 1
ATOM 904 C CA . LYS A 1 114 ? -13.036 4.379 32.834 1.00 73.94 114 LYS A CA 1
ATOM 905 C C . LYS A 1 114 ? -14.140 3.842 33.742 1.00 73.94 114 LYS A C 1
ATOM 907 O O . LYS A 1 114 ? -14.262 4.302 34.864 1.00 73.94 114 LYS A O 1
ATOM 912 N N . ASN A 1 115 ? -14.950 2.904 33.257 1.00 64.38 115 ASN A N 1
ATOM 913 C CA . ASN A 1 115 ? -16.005 2.276 34.056 1.00 64.38 115 ASN A CA 1
ATOM 914 C C . ASN A 1 115 ? -15.484 1.135 34.949 1.00 64.38 115 ASN A C 1
ATOM 916 O O . ASN A 1 115 ? -16.264 0.552 35.696 1.00 64.38 115 ASN A O 1
ATOM 920 N N . LEU A 1 116 ? -14.198 0.785 34.834 1.00 58.25 116 LEU A N 1
ATOM 921 C CA . LEU A 1 116 ? -13.558 -0.287 35.599 1.00 58.25 116 LEU A CA 1
ATOM 922 C C . LEU A 1 116 ? -12.696 0.224 36.771 1.00 58.25 116 LEU A C 1
ATOM 924 O O . LEU A 1 116 ? -12.218 -0.597 37.550 1.00 58.25 116 LEU A O 1
ATOM 928 N N . SER A 1 117 ? -12.479 1.542 36.871 1.00 49.94 117 SER A N 1
ATOM 929 C CA . SER A 1 117 ? -11.781 2.227 37.972 1.00 49.94 117 SER A CA 1
ATOM 930 C C . SER A 1 117 ? -12.768 2.828 38.958 1.00 49.94 117 SER A C 1
ATOM 932 O O . SER A 1 117 ? -12.528 2.708 40.175 1.00 49.94 117 SER A O 1
#